Protein AF-A0A965PQW0-F1 (afdb_monomer_lite)

Foldseek 3Di:
DDLVVLLVVLLPDDLVRLLVLLLVLLPPPDPVSVSSNVSSLVSCVVPPDPVSNVVSVVSNVVSD

Structure (mmCIF, N/CA/C/O backbone):
data_AF-A0A965PQW0-F1
#
_entry.id   AF-A0A965PQW0-F1
#
loop_
_atom_site.group_PDB
_atom_site.id
_atom_site.type_symbol
_atom_site.label_atom_id
_atom_site.label_alt_id
_atom_site.label_comp_id
_atom_site.label_asym_id
_atom_site.label_entity_id
_atom_site.label_seq_id
_atom_site.pdbx_PDB_ins_code
_atom_site.Cartn_x
_atom_site.Cartn_y
_atom_site.Cartn_z
_atom_site.occupancy
_atom_site.B_iso_or_equiv
_atom_site.auth_seq_id
_atom_site.auth_comp_id
_atom_site.auth_asym_id
_atom_site.auth_atom_id
_atom_site.pdbx_PDB_model_num
ATOM 1 N N . MET A 1 1 ? -2.060 15.860 -12.468 1.00 55.34 1 MET A N 1
ATOM 2 C CA . MET A 1 1 ? -2.862 15.480 -11.284 1.00 55.34 1 MET A CA 1
ATOM 3 C C . MET A 1 1 ? -2.089 15.946 -10.061 1.00 55.34 1 MET A C 1
ATOM 5 O O . MET A 1 1 ? -0.888 15.723 -10.036 1.00 55.34 1 MET A O 1
ATOM 9 N N . THR A 1 2 ? -2.698 16.672 -9.124 1.00 69.25 2 THR A N 1
ATOM 10 C CA . THR A 1 2 ? -1.991 17.095 -7.900 1.00 69.25 2 THR A CA 1
ATOM 11 C C . THR A 1 2 ? -1.928 15.927 -6.914 1.00 69.25 2 THR A C 1
ATOM 13 O O . THR A 1 2 ? -2.832 15.092 -6.899 1.00 69.25 2 THR A O 1
ATOM 16 N N . THR A 1 3 ? -0.892 15.867 -6.075 1.00 66.88 3 THR A N 1
ATOM 17 C CA . THR A 1 3 ? -0.696 14.813 -5.060 1.00 66.88 3 THR A CA 1
ATOM 18 C C . THR A 1 3 ? -1.909 14.671 -4.135 1.00 66.88 3 THR A C 1
ATOM 20 O O . THR A 1 3 ? -2.327 13.562 -3.832 1.00 66.88 3 THR A O 1
ATOM 23 N N . ALA A 1 4 ? -2.561 15.788 -3.797 1.00 68.06 4 ALA A N 1
ATOM 24 C CA . ALA A 1 4 ? -3.787 15.806 -2.995 1.00 68.06 4 ALA A CA 1
ATOM 25 C C . ALA A 1 4 ? -4.968 15.066 -3.656 1.00 68.06 4 ALA A C 1
ATOM 27 O O . ALA A 1 4 ? -5.761 14.428 -2.973 1.00 68.06 4 ALA A O 1
ATOM 28 N N . THR A 1 5 ? -5.073 15.111 -4.990 1.00 80.44 5 THR A N 1
ATOM 29 C CA . THR A 1 5 ? -6.134 14.394 -5.722 1.00 80.44 5 THR A CA 1
ATOM 30 C C . THR A 1 5 ? -5.878 12.887 -5.730 1.00 80.44 5 THR A C 1
ATOM 32 O O . THR A 1 5 ? -6.821 12.104 -5.705 1.00 80.44 5 THR A O 1
ATOM 35 N N . LEU A 1 6 ? -4.608 12.467 -5.765 1.00 81.88 6 LEU A N 1
ATOM 36 C CA . LEU A 1 6 ? -4.235 11.053 -5.704 1.00 81.88 6 LEU A CA 1
ATOM 37 C C . LEU A 1 6 ? -4.602 10.448 -4.346 1.00 81.88 6 LEU A C 1
ATOM 39 O O . LEU A 1 6 ? -5.266 9.418 -4.306 1.00 81.88 6 LEU A O 1
ATOM 43 N N . THR A 1 7 ? -4.224 11.115 -3.253 1.00 81.81 7 THR A N 1
ATOM 44 C CA . THR A 1 7 ? -4.509 10.650 -1.889 1.00 81.81 7 THR A CA 1
ATOM 45 C C . THR A 1 7 ? -6.007 10.494 -1.645 1.00 81.81 7 THR A C 1
ATOM 47 O O . THR A 1 7 ? -6.426 9.433 -1.198 1.00 81.81 7 THR A O 1
ATOM 50 N N . ALA A 1 8 ? -6.823 11.479 -2.038 1.00 84.81 8 ALA A N 1
ATOM 51 C CA . ALA A 1 8 ? -8.277 11.401 -1.879 1.00 84.81 8 ALA A CA 1
ATOM 52 C C . ALA A 1 8 ? -8.887 10.173 -2.582 1.00 84.81 8 ALA A C 1
ATOM 54 O O . ALA A 1 8 ? -9.763 9.512 -2.038 1.00 84.81 8 ALA A O 1
ATOM 55 N N . ARG A 1 9 ? -8.389 9.812 -3.773 1.00 89.06 9 ARG A N 1
ATOM 56 C CA . ARG A 1 9 ? -8.865 8.612 -4.483 1.00 89.06 9 ARG A CA 1
ATOM 57 C C . ARG A 1 9 ? -8.409 7.313 -3.825 1.00 89.06 9 ARG A C 1
ATOM 59 O O . ARG A 1 9 ? -9.125 6.325 -3.902 1.00 89.06 9 ARG A O 1
ATOM 66 N N . ILE A 1 10 ? -7.228 7.301 -3.210 1.00 90.50 10 ILE A N 1
ATOM 67 C CA . ILE 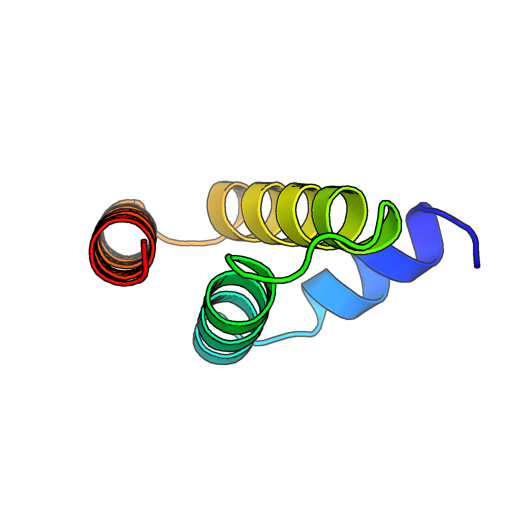A 1 10 ? -6.711 6.136 -2.479 1.00 90.50 10 ILE A CA 1
ATOM 68 C C . ILE A 1 10 ? -7.503 5.919 -1.184 1.00 90.50 10 ILE A C 1
ATOM 70 O O . ILE A 1 10 ? -7.770 4.779 -0.814 1.00 90.50 10 ILE A O 1
ATOM 74 N N . GLU A 1 11 ? -7.940 6.991 -0.523 1.00 90.62 11 GLU A N 1
ATOM 75 C CA . GLU A 1 11 ? -8.783 6.915 0.677 1.00 90.62 11 GLU A CA 1
ATOM 76 C C . GLU A 1 11 ? -10.144 6.253 0.410 1.00 90.62 11 GLU A C 1
ATOM 78 O O . GLU A 1 11 ? -10.672 5.577 1.293 1.00 90.62 11 GLU A O 1
ATOM 83 N N . GLU A 1 12 ? -10.675 6.378 -0.809 1.00 93.44 12 GLU A N 1
ATOM 84 C CA . GLU A 1 12 ? -11.914 5.720 -1.247 1.00 93.44 12 GLU A CA 1
ATOM 85 C C . GLU A 1 12 ? -11.746 4.220 -1.546 1.00 93.44 12 GLU A C 1
ATOM 87 O O . GLU A 1 12 ? -12.740 3.494 -1.619 1.00 93.44 12 GLU A O 1
ATOM 92 N N . LEU A 1 13 ? -10.513 3.732 -1.726 1.00 93.38 13 LEU A N 1
ATOM 93 C CA . LEU A 1 13 ? -10.259 2.315 -1.994 1.00 93.38 13 LEU A CA 1
ATOM 94 C C . LEU A 1 13 ? -10.514 1.476 -0.745 1.00 93.38 13 LEU A C 1
ATOM 96 O O . LEU A 1 13 ? -10.274 1.928 0.371 1.00 93.38 13 LEU A O 1
ATOM 100 N N . SER A 1 14 ? -10.926 0.223 -0.912 1.00 94.62 14 SER A N 1
ATOM 101 C CA . SER A 1 14 ? -10.932 -0.766 0.169 1.00 94.62 14 SER A CA 1
ATOM 102 C C . SER A 1 14 ? -9.517 -1.261 0.490 1.00 94.62 14 SER A C 1
ATOM 104 O O . SER A 1 14 ? -8.581 -1.063 -0.281 1.00 94.62 14 SER A O 1
ATOM 106 N N . ASP A 1 15 ? -9.345 -1.922 1.635 1.00 92.88 15 ASP A N 1
ATOM 107 C CA . ASP A 1 15 ? -8.049 -2.494 2.028 1.00 92.88 15 ASP A CA 1
ATOM 108 C C . ASP A 1 15 ? -7.546 -3.544 1.022 1.00 92.88 15 ASP A C 1
ATOM 110 O O . ASP A 1 15 ? -6.361 -3.562 0.692 1.00 92.88 15 ASP A O 1
ATOM 114 N N . ASP A 1 16 ? -8.449 -4.367 0.476 1.00 92.50 16 ASP A N 1
ATOM 115 C CA . ASP A 1 16 ? -8.117 -5.339 -0.572 1.00 92.50 16 ASP A CA 1
ATOM 116 C C . ASP A 1 16 ? -7.688 -4.651 -1.873 1.00 92.50 16 ASP A C 1
ATOM 118 O O . ASP A 1 16 ? -6.720 -5.066 -2.501 1.00 92.50 16 ASP A O 1
ATOM 122 N N . GLN A 1 17 ? -8.356 -3.559 -2.255 1.00 94.12 17 GLN A N 1
ATOM 123 C CA . GLN A 1 17 ? -7.975 -2.787 -3.439 1.00 94.12 17 GLN A CA 1
ATOM 124 C C . GLN A 1 17 ? -6.608 -2.119 -3.266 1.00 94.12 17 GLN A C 1
ATOM 126 O O . GLN A 1 17 ? -5.824 -2.091 -4.212 1.00 94.12 17 GLN A O 1
ATOM 131 N N . ILE A 1 18 ? -6.298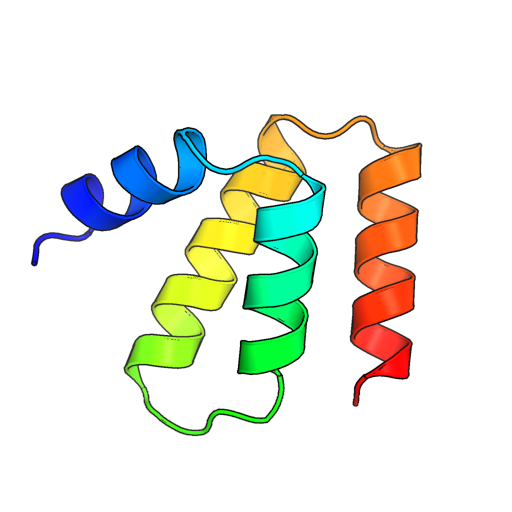 -1.613 -2.068 1.00 94.06 18 ILE A N 1
ATOM 132 C CA . ILE A 1 18 ? -4.970 -1.069 -1.758 1.00 94.06 18 ILE A CA 1
ATOM 133 C C . ILE A 1 18 ? -3.903 -2.157 -1.898 1.00 94.06 18 ILE A C 1
ATOM 135 O O . ILE A 1 18 ? -2.892 -1.923 -2.561 1.00 94.06 18 ILE A O 1
ATOM 139 N N . ARG A 1 19 ? -4.139 -3.353 -1.339 1.00 92.56 19 ARG A N 1
ATOM 140 C CA . ARG A 1 19 ? -3.233 -4.500 -1.495 1.00 92.56 19 ARG A CA 1
ATOM 141 C C . ARG A 1 19 ? -2.995 -4.814 -2.969 1.00 92.56 19 ARG A C 1
ATOM 143 O O . ARG A 1 19 ? -1.846 -4.897 -3.388 1.00 92.56 19 ARG A O 1
ATOM 150 N N . ASP A 1 20 ? -4.060 -4.967 -3.748 1.00 92.50 20 ASP A N 1
ATOM 151 C CA . ASP A 1 20 ? -3.960 -5.369 -5.151 1.00 92.50 20 ASP A CA 1
ATOM 152 C C . ASP A 1 20 ? -3.202 -4.320 -5.987 1.00 92.50 20 ASP A C 1
ATOM 154 O O . ASP A 1 20 ? -2.363 -4.678 -6.817 1.00 92.50 20 ASP A O 1
ATOM 158 N N . VAL A 1 21 ? -3.424 -3.025 -5.720 1.00 92.56 21 VAL A N 1
ATOM 159 C CA . VAL A 1 21 ? -2.652 -1.931 -6.330 1.00 92.56 21 VAL A CA 1
ATOM 160 C C . VAL A 1 21 ? -1.176 -2.033 -5.953 1.00 92.56 21 VAL A C 1
ATOM 162 O O . VAL A 1 21 ? -0.326 -2.012 -6.836 1.00 92.56 21 VAL A O 1
ATOM 165 N N . MET A 1 22 ? -0.849 -2.169 -4.666 1.00 93.44 22 MET A N 1
ATOM 166 C CA . MET A 1 22 ? 0.545 -2.222 -4.215 1.00 93.44 22 MET A CA 1
ATOM 167 C C . MET A 1 22 ? 1.289 -3.443 -4.766 1.00 93.44 22 MET A C 1
ATOM 169 O O . MET A 1 22 ? 2.416 -3.298 -5.234 1.00 93.44 22 MET A O 1
ATOM 173 N N . CYS A 1 23 ? 0.652 -4.617 -4.796 1.00 91.19 23 CYS A N 1
ATOM 174 C CA . CYS A 1 23 ? 1.224 -5.817 -5.410 1.00 91.19 23 CYS A CA 1
ATOM 175 C C . CYS A 1 23 ? 1.463 -5.630 -6.916 1.00 91.19 23 CYS A C 1
ATOM 177 O O . CYS A 1 23 ? 2.507 -6.026 -7.428 1.00 91.19 23 CYS A O 1
ATOM 179 N N . GLY A 1 24 ? 0.527 -4.996 -7.631 1.00 90.31 24 GLY A N 1
ATOM 180 C CA . GLY A 1 24 ? 0.683 -4.700 -9.058 1.00 90.31 24 GLY A CA 1
ATOM 181 C C . GLY A 1 24 ? 1.814 -3.711 -9.362 1.00 90.31 24 GLY A C 1
ATOM 182 O O . GLY A 1 24 ? 2.421 -3.789 -10.428 1.00 90.31 24 GLY A O 1
ATOM 183 N N . LEU A 1 25 ? 2.121 -2.811 -8.424 1.00 91.50 25 LEU A N 1
ATOM 184 C CA . LEU A 1 25 ? 3.180 -1.807 -8.562 1.00 91.50 25 LEU A CA 1
ATOM 185 C C . LEU A 1 25 ? 4.578 -2.325 -8.194 1.00 91.50 25 LEU A C 1
ATOM 187 O O . LEU A 1 25 ? 5.554 -1.690 -8.571 1.00 91.50 25 LEU A O 1
ATOM 191 N N . MET A 1 26 ? 4.706 -3.474 -7.518 1.00 87.81 26 MET A N 1
ATOM 192 C CA . MET A 1 26 ? 6.008 -4.025 -7.091 1.00 87.81 26 MET A CA 1
ATOM 193 C C . MET A 1 26 ? 6.998 -4.239 -8.245 1.00 87.81 26 MET A C 1
ATOM 195 O O . MET A 1 26 ? 8.205 -4.155 -8.044 1.00 87.81 26 MET A O 1
ATOM 199 N N . ASN A 1 27 ? 6.485 -4.487 -9.451 1.00 84.69 27 ASN A N 1
ATOM 200 C CA . ASN A 1 27 ? 7.278 -4.702 -10.663 1.00 84.69 27 ASN A CA 1
ATOM 201 C C . ASN A 1 27 ? 7.125 -3.560 -11.687 1.00 84.69 27 ASN A C 1
ATOM 203 O O . ASN A 1 27 ? 7.461 -3.724 -12.862 1.00 84.69 27 ASN A O 1
ATOM 207 N N . ASP A 1 28 ? 6.583 -2.413 -11.272 1.00 86.62 28 ASP A N 1
ATOM 208 C CA . ASP A 1 28 ? 6.364 -1.254 -12.133 1.00 86.62 28 ASP A CA 1
ATOM 209 C C . ASP A 1 28 ? 7.490 -0.227 -11.958 1.00 86.62 28 ASP A C 1
ATOM 211 O O . ASP A 1 28 ? 7.577 0.465 -10.951 1.00 86.62 28 ASP A O 1
ATOM 215 N N . PHE A 1 29 ? 8.358 -0.115 -12.965 1.00 85.56 29 PHE A N 1
ATOM 216 C CA . PHE A 1 29 ? 9.538 0.761 -12.936 1.00 85.56 29 PHE A CA 1
ATOM 217 C C . PHE A 1 29 ? 9.252 2.207 -13.358 1.00 85.56 29 PHE A C 1
ATOM 219 O O . PHE A 1 29 ? 10.180 2.993 -13.575 1.00 85.56 29 PHE A O 1
ATOM 226 N N . ARG A 1 30 ? 7.982 2.566 -13.561 1.00 88.88 30 ARG A N 1
ATOM 227 C CA . ARG A 1 30 ? 7.616 3.943 -13.894 1.00 88.88 30 ARG A CA 1
ATOM 228 C C . ARG A 1 30 ? 7.806 4.833 -12.660 1.00 88.88 30 ARG A C 1
ATOM 230 O O . ARG A 1 30 ? 7.361 4.451 -11.584 1.00 88.88 30 ARG A O 1
ATOM 237 N N . PRO A 1 31 ? 8.388 6.039 -12.782 1.00 82.25 31 PRO A N 1
ATOM 238 C CA . PRO A 1 31 ? 8.605 6.935 -11.639 1.00 82.25 31 PRO A CA 1
ATOM 239 C C . PRO A 1 31 ? 7.327 7.283 -10.862 1.00 82.25 31 PRO A C 1
ATOM 241 O O . PRO A 1 31 ? 7.359 7.567 -9.667 1.00 82.25 31 PRO A O 1
ATOM 244 N N . GLU A 1 32 ? 6.181 7.280 -11.539 1.00 86.69 32 GLU A N 1
ATOM 245 C CA . GLU A 1 32 ? 4.882 7.532 -10.927 1.00 86.69 32 GLU A CA 1
ATOM 246 C C . GLU A 1 32 ? 4.404 6.364 -10.050 1.00 86.69 32 GLU A C 1
ATOM 248 O O . GLU A 1 32 ? 3.596 6.590 -9.147 1.00 86.69 32 GLU A O 1
ATOM 253 N N . ALA A 1 33 ? 4.897 5.142 -10.284 1.00 88.50 33 ALA A N 1
ATOM 254 C CA . ALA A 1 33 ? 4.544 3.952 -9.513 1.00 88.50 33 ALA A CA 1
ATOM 255 C C . ALA A 1 33 ? 4.982 4.085 -8.052 1.00 88.50 33 ALA A C 1
ATOM 257 O O . ALA A 1 33 ? 4.173 3.839 -7.158 1.00 88.50 33 ALA A O 1
ATOM 258 N N . ASP A 1 34 ? 6.194 4.590 -7.807 1.00 88.31 34 ASP A N 1
ATOM 259 C CA . ASP A 1 34 ? 6.717 4.837 -6.458 1.00 88.31 34 ASP A CA 1
ATOM 260 C C . ASP A 1 34 ? 5.839 5.824 -5.678 1.00 88.31 34 ASP A C 1
ATOM 262 O O . ASP A 1 34 ? 5.544 5.623 -4.498 1.00 88.31 34 ASP A O 1
ATOM 266 N N . ALA A 1 35 ? 5.371 6.887 -6.342 1.00 89.50 35 ALA A N 1
ATOM 267 C CA . ALA A 1 35 ? 4.513 7.891 -5.717 1.00 89.50 35 ALA A CA 1
ATOM 268 C C . ALA A 1 35 ? 3.138 7.318 -5.337 1.00 89.50 35 ALA A C 1
ATOM 270 O O . ALA A 1 35 ? 2.610 7.630 -4.267 1.00 89.50 35 ALA A O 1
ATOM 271 N N . VAL A 1 36 ? 2.560 6.469 -6.194 1.00 90.81 36 VAL A N 1
ATOM 272 C CA . VAL A 1 36 ? 1.295 5.778 -5.905 1.00 90.81 36 VAL A CA 1
ATOM 273 C C . VAL A 1 36 ? 1.491 4.739 -4.802 1.00 90.81 36 VAL A C 1
ATOM 275 O O . VAL A 1 36 ? 0.682 4.682 -3.878 1.00 90.81 36 VAL A O 1
ATOM 278 N N . PHE A 1 37 ? 2.582 3.974 -4.842 1.00 92.62 37 PHE A N 1
ATOM 279 C CA . PHE A 1 37 ? 2.911 2.976 -3.830 1.00 92.62 37 PHE A CA 1
ATOM 280 C C . PHE A 1 37 ? 3.082 3.613 -2.448 1.00 92.62 37 PHE A C 1
ATOM 282 O O . PHE A 1 37 ? 2.477 3.158 -1.478 1.00 92.62 37 PHE A O 1
ATOM 289 N N . ALA A 1 38 ? 3.840 4.709 -2.355 1.00 91.00 38 ALA A N 1
ATOM 290 C CA . ALA A 1 38 ? 4.040 5.440 -1.108 1.00 91.00 38 ALA A CA 1
ATOM 291 C C . ALA A 1 38 ? 2.722 5.995 -0.542 1.00 91.00 38 ALA A C 1
ATOM 293 O O . ALA A 1 38 ? 2.486 5.916 0.664 1.00 91.00 38 ALA A O 1
ATOM 294 N N . ALA A 1 39 ? 1.841 6.518 -1.402 1.00 92.38 39 ALA A N 1
ATOM 295 C CA . ALA A 1 39 ? 0.533 7.008 -0.980 1.00 92.38 39 ALA A CA 1
ATOM 296 C C . ALA A 1 39 ? -0.372 5.869 -0.476 1.00 92.38 39 ALA A C 1
ATOM 298 O O . ALA A 1 39 ? -0.960 5.992 0.597 1.00 92.38 39 ALA A O 1
ATOM 299 N N . CYS A 1 40 ? -0.421 4.736 -1.184 1.00 94.00 40 CYS A N 1
ATOM 300 C CA . CYS A 1 40 ? -1.136 3.534 -0.747 1.00 94.00 40 CYS A CA 1
ATOM 301 C C . CYS A 1 40 ? -0.603 2.996 0.590 1.00 94.00 40 CYS A C 1
ATOM 303 O O . CYS A 1 40 ? -1.396 2.674 1.473 1.00 94.00 40 CYS A O 1
ATOM 305 N N . MET A 1 41 ? 0.721 2.960 0.769 1.00 93.94 41 MET A N 1
ATOM 306 C CA . MET A 1 41 ? 1.361 2.527 2.014 1.00 93.94 41 MET A CA 1
ATOM 307 C C . MET A 1 41 ? 0.988 3.440 3.189 1.00 93.94 41 MET A C 1
ATOM 309 O O . MET A 1 41 ? 0.632 2.952 4.260 1.00 93.94 41 MET A O 1
ATOM 313 N N . ALA A 1 42 ? 1.019 4.761 2.991 1.00 92.81 42 ALA A N 1
ATOM 314 C CA . ALA A 1 42 ? 0.638 5.722 4.022 1.00 92.81 42 ALA A CA 1
ATOM 315 C C . ALA A 1 42 ? -0.842 5.583 4.420 1.00 92.81 42 ALA A C 1
ATOM 317 O O . ALA A 1 42 ? -1.164 5.613 5.609 1.00 92.81 42 ALA A O 1
ATOM 318 N N . THR A 1 43 ? -1.740 5.381 3.449 1.00 93.00 43 THR A N 1
ATOM 319 C CA . THR A 1 43 ? -3.165 5.132 3.717 1.00 93.00 43 THR A CA 1
ATOM 320 C C . THR A 1 43 ? -3.386 3.794 4.422 1.00 93.00 43 THR A C 1
ATOM 322 O O . THR A 1 43 ? -4.166 3.727 5.369 1.00 93.00 43 THR A O 1
ATOM 325 N N . ALA A 1 44 ? -2.688 2.731 4.014 1.00 93.50 44 ALA A N 1
ATOM 326 C CA . ALA A 1 44 ? -2.755 1.435 4.684 1.00 93.50 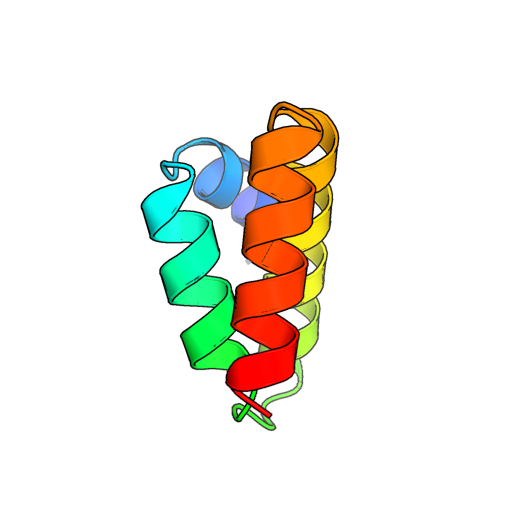44 ALA A CA 1
ATOM 327 C C . ALA A 1 44 ? -2.313 1.551 6.150 1.00 93.50 44 ALA A C 1
ATOM 329 O O . ALA A 1 44 ? -3.030 1.117 7.048 1.00 93.50 44 ALA A O 1
ATOM 330 N N . GLN A 1 45 ? -1.178 2.207 6.402 1.00 93.62 45 GLN A N 1
ATOM 331 C CA . GLN A 1 45 ? -0.640 2.404 7.747 1.00 93.62 45 GLN A CA 1
ATOM 332 C C . GLN A 1 45 ? -1.566 3.243 8.642 1.00 93.62 45 GLN A C 1
ATOM 334 O O . GLN A 1 45 ? -1.619 3.010 9.849 1.00 93.62 45 GLN A O 1
ATOM 339 N N . SER A 1 46 ? -2.279 4.225 8.082 1.00 93.12 46 SER A N 1
ATOM 340 C CA . SER A 1 46 ? -3.112 5.138 8.870 1.00 93.12 46 SER A CA 1
ATOM 341 C C . SER A 1 46 ? -4.454 4.543 9.298 1.00 93.12 46 SER A C 1
ATOM 343 O O . SER A 1 46 ? -4.982 4.955 10.332 1.00 93.12 46 SER A O 1
ATOM 345 N N . ARG A 1 47 ? -5.012 3.594 8.532 1.00 93.62 47 ARG A N 1
ATOM 346 C CA . ARG A 1 47 ? -6.378 3.087 8.763 1.00 93.62 47 ARG A CA 1
ATOM 347 C C . ARG A 1 47 ? -6.491 1.582 9.002 1.00 93.62 47 ARG A C 1
ATOM 349 O O . ARG A 1 47 ? -7.494 1.153 9.567 1.00 93.62 47 ARG A O 1
ATOM 356 N N . MET A 1 48 ? -5.532 0.772 8.548 1.00 93.62 48 MET A N 1
ATOM 357 C CA . MET A 1 48 ? -5.604 -0.675 8.751 1.00 93.62 48 MET A CA 1
ATOM 358 C C . MET A 1 48 ? -5.256 -1.023 10.196 1.00 93.62 48 MET A C 1
ATOM 360 O O . MET A 1 48 ? -4.327 -0.480 10.791 1.00 93.62 48 MET A O 1
ATOM 364 N N . GLU A 1 49 ? -5.965 -2.002 10.751 1.00 95.00 49 GLU A N 1
ATOM 365 C CA . GLU A 1 49 ? -5.545 -2.633 12.000 1.00 95.00 49 GLU A CA 1
ATOM 366 C C . GLU A 1 49 ? -4.158 -3.267 11.834 1.00 95.00 49 GLU A C 1
ATOM 368 O O . GLU A 1 49 ? -3.842 -3.829 10.781 1.00 95.00 49 GLU A O 1
ATOM 373 N N . SER A 1 50 ? -3.340 -3.248 12.891 1.00 93.38 50 SER A N 1
ATOM 374 C CA . SER A 1 50 ? -1.942 -3.697 12.826 1.00 93.38 50 SER A CA 1
ATOM 375 C C . SER A 1 50 ? -1.782 -5.116 12.268 1.00 93.38 50 SER A C 1
ATOM 377 O O . SER A 1 50 ? -0.856 -5.366 11.504 1.00 93.38 50 SER A O 1
ATOM 379 N N . ALA A 1 51 ? -2.700 -6.035 12.589 1.00 94.56 51 ALA A N 1
ATOM 380 C CA . ALA A 1 51 ? -2.673 -7.402 12.064 1.00 94.56 51 ALA A CA 1
ATOM 381 C C . ALA A 1 51 ? -2.873 -7.456 10.538 1.00 94.56 51 ALA A C 1
ATOM 383 O O . ALA A 1 51 ? -2.174 -8.198 9.850 1.00 94.56 51 ALA A O 1
ATOM 384 N 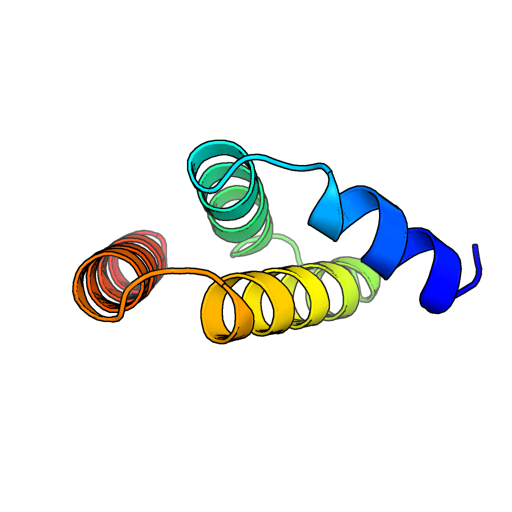N . LYS A 1 52 ? -3.789 -6.641 9.997 1.00 92.69 52 LYS A N 1
ATOM 385 C CA . LYS A 1 52 ? -4.026 -6.541 8.550 1.00 92.69 52 LYS A CA 1
ATOM 386 C C . LYS A 1 52 ? -2.854 -5.878 7.835 1.00 92.69 52 LYS A C 1
ATOM 388 O O . LYS A 1 52 ? -2.456 -6.341 6.772 1.00 92.69 52 LYS A O 1
ATOM 393 N N . PHE A 1 53 ? -2.274 -4.842 8.437 1.00 94.75 53 PHE A N 1
ATOM 394 C CA . PHE A 1 53 ? -1.098 -4.172 7.887 1.00 94.75 53 PHE A CA 1
ATOM 395 C C . PHE A 1 53 ? 0.121 -5.106 7.829 1.00 94.75 53 PHE A C 1
ATOM 397 O O . PHE A 1 53 ? 0.807 -5.163 6.815 1.00 94.75 53 PHE A O 1
ATOM 404 N N . ILE A 1 54 ? 0.354 -5.912 8.871 1.00 94.69 54 ILE A N 1
ATOM 405 C CA . ILE A 1 54 ? 1.417 -6.931 8.857 1.00 94.69 54 ILE A CA 1
ATOM 406 C C . ILE A 1 54 ? 1.178 -7.958 7.741 1.00 94.69 54 ILE A C 1
ATOM 408 O O . ILE A 1 54 ? 2.112 -8.288 7.013 1.00 94.69 54 ILE A O 1
ATOM 412 N N . ALA A 1 55 ? -0.060 -8.432 7.569 1.00 93.44 55 ALA A N 1
ATOM 413 C CA . ALA A 1 55 ? -0.400 -9.367 6.496 1.00 93.44 55 ALA A CA 1
ATOM 414 C C . ALA A 1 55 ? -0.181 -8.762 5.094 1.00 93.44 55 ALA A C 1
ATOM 416 O O . ALA A 1 55 ? 0.276 -9.459 4.190 1.00 93.44 55 ALA A O 1
ATOM 417 N N . LEU A 1 56 ? -0.454 -7.464 4.917 1.00 93.31 56 LEU A N 1
ATOM 418 C CA . LEU A 1 56 ? -0.128 -6.728 3.694 1.00 93.31 56 LEU A CA 1
ATOM 419 C C . LEU A 1 56 ? 1.385 -6.719 3.433 1.00 93.31 56 LEU A C 1
ATOM 421 O O . LEU A 1 56 ? 1.802 -7.072 2.335 1.00 93.31 56 LEU A O 1
ATOM 425 N N . CYS A 1 57 ? 2.205 -6.373 4.430 1.00 93.19 57 CYS A N 1
ATOM 426 C CA . CYS A 1 57 ? 3.664 -6.381 4.284 1.00 93.19 57 CYS A CA 1
ATOM 427 C C . CYS A 1 57 ? 4.193 -7.766 3.885 1.00 93.19 57 CYS A C 1
ATOM 429 O O . CYS A 1 57 ? 4.994 -7.867 2.962 1.00 93.19 57 CYS A O 1
ATOM 431 N N . GLN A 1 58 ? 3.687 -8.833 4.510 1.00 93.25 58 GLN A N 1
ATOM 432 C CA . GLN A 1 58 ? 4.049 -10.212 4.159 1.00 93.25 58 GLN A CA 1
ATOM 433 C C . GLN A 1 58 ? 3.671 -10.569 2.715 1.00 93.25 58 GLN A C 1
ATOM 435 O O . GLN A 1 58 ? 4.426 -11.252 2.027 1.00 93.25 58 GLN A O 1
ATOM 440 N N . ALA A 1 59 ? 2.509 -10.111 2.239 1.00 89.75 59 ALA A N 1
ATOM 441 C CA . ALA A 1 59 ? 2.085 -10.334 0.859 1.00 89.75 59 ALA A CA 1
ATOM 442 C C . ALA A 1 59 ? 2.983 -9.600 -0.150 1.00 89.75 59 ALA A C 1
ATOM 444 O O . ALA A 1 59 ? 3.273 -10.150 -1.209 1.00 89.75 59 ALA A O 1
ATOM 445 N N . LEU A 1 60 ? 3.442 -8.390 0.185 1.00 90.62 60 LEU A N 1
ATOM 446 C CA . LEU A 1 60 ? 4.370 -7.619 -0.647 1.00 90.62 60 LEU A CA 1
ATOM 447 C C . LEU A 1 60 ? 5.754 -8.272 -0.698 1.00 90.62 60 LEU A C 1
ATOM 449 O O . LEU A 1 60 ? 6.308 -8.430 -1.777 1.00 90.62 60 LEU A O 1
ATOM 453 N N . GLU A 1 61 ? 6.280 -8.731 0.439 1.00 89.50 61 GLU A N 1
ATOM 454 C CA . GLU A 1 61 ? 7.548 -9.475 0.489 1.00 89.50 61 GLU A CA 1
ATOM 455 C C . GLU A 1 61 ? 7.517 -10.751 -0.366 1.00 89.50 61 GLU A C 1
ATOM 457 O O . GLU A 1 61 ? 8.522 -11.106 -0.972 1.00 89.50 61 GLU A O 1
ATOM 462 N N . ALA A 1 62 ? 6.366 -11.428 -0.448 1.00 87.75 62 ALA A N 1
ATOM 463 C CA . ALA A 1 62 ? 6.185 -12.615 -1.284 1.00 87.75 62 ALA A CA 1
ATOM 464 C C . ALA A 1 62 ? 5.985 -12.309 -2.783 1.00 87.75 62 ALA A C 1
ATOM 466 O O . ALA A 1 62 ? 6.018 -13.233 -3.596 1.00 87.75 62 ALA A O 1
ATOM 467 N N . ALA A 1 63 ? 5.728 -11.049 -3.146 1.00 76.81 63 ALA A N 1
ATOM 468 C CA . ALA A 1 63 ? 5.504 -10.604 -4.523 1.00 76.81 63 ALA A CA 1
ATOM 469 C C . ALA A 1 63 ? 6.780 -10.080 -5.219 1.00 76.81 63 ALA A C 1
ATOM 471 O O . ALA A 1 63 ?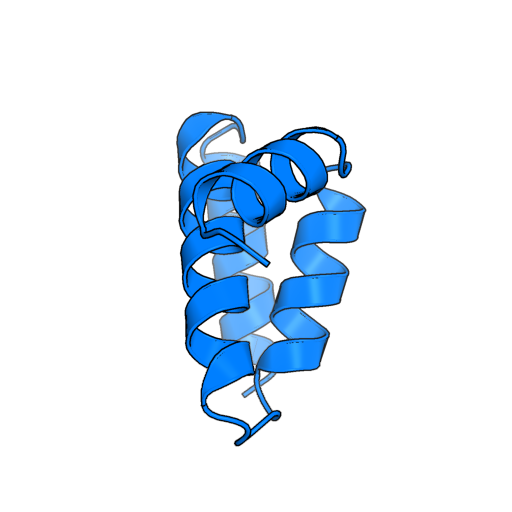 6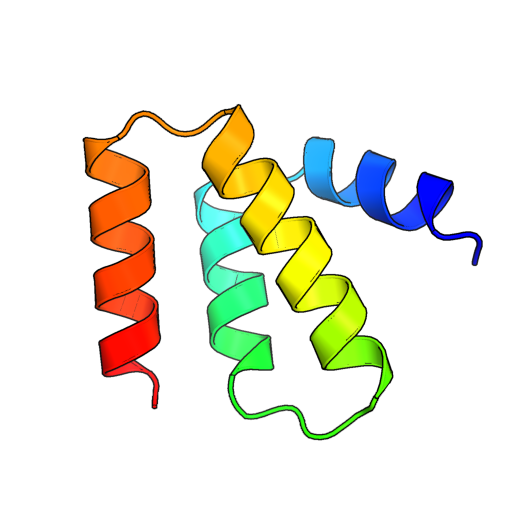.716 -9.739 -6.405 1.00 76.81 63 ALA A O 1
ATOM 472 N N . VAL A 1 64 ? 7.901 -10.013 -4.485 1.00 65.19 64 VAL A N 1
ATOM 473 C CA . VAL A 1 64 ? 9.252 -9.638 -4.953 1.00 65.19 64 VAL A CA 1
ATOM 474 C C . VAL A 1 64 ? 10.008 -10.837 -5.516 1.00 65.19 64 VAL A C 1
ATOM 476 O O . VAL A 1 64 ? 9.933 -11.932 -4.916 1.00 65.19 64 VAL A O 1
#

Secondary structure (DSSP, 8-state):
--HHHHHHHHHTS-HHHHHHHHHHHTT--SHHHHHHHHHHHHHHHHHS-HHHHHHHHHHHHTT-

pLDDT: mean 88.63, std 8.03, range [55.34, 95.0]

Radius of gyration: 11.29 Å; chains: 1; bounding box: 22×30×27 Å

Sequence (64 aa):
MTTATLTARIEELSDDQIRDVMCGLMNDFRPEADAVFAACMATAQSRMESAKFIALCQALEAAV